Protein AF-A0A2T4TL55-F1 (afdb_monomer_lite)

pLDDT: mean 87.85, std 17.42, range [28.23, 98.56]

Sequence (113 aa):
MQVKDIHSTSETPWEFSVRQRIGDYIIEYRELIEFSQGSPLIGSLYINNEKIGKEELFGGPFLLKKNYLYIPKYVRKLWMSGFILCKIDLRTGQMENIGTIKSLIYLGCKDER

Foldseek 3Di:
DDPPPPPPDFAWLAHDDQWDDDPPKIKHFDPWDAPDVPHGTWGFIDIPNHTQDDPKIWTDDWDDDPQKIWTWIWDDDPVDTFTFTWIARSVPSDIDTDDDGDNYDTDGDDPPD

Structure (mmCIF, N/CA/C/O backbone):
data_AF-A0A2T4TL55-F1
#
_entry.id   AF-A0A2T4TL55-F1
#
loop_
_atom_site.group_PDB
_atom_site.id
_atom_site.type_symbol
_ato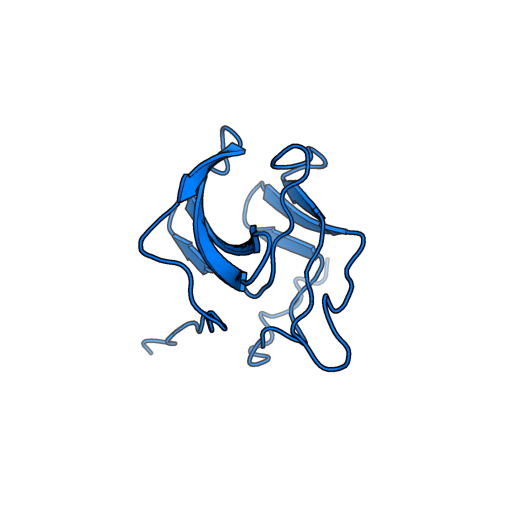m_site.label_atom_id
_atom_site.label_alt_id
_atom_site.label_comp_id
_atom_site.label_asym_id
_atom_site.label_entity_id
_atom_site.label_seq_id
_atom_site.pdbx_PDB_ins_code
_atom_site.Cartn_x
_atom_site.Cartn_y
_atom_site.Cartn_z
_atom_site.occupancy
_atom_site.B_iso_or_equiv
_atom_site.auth_seq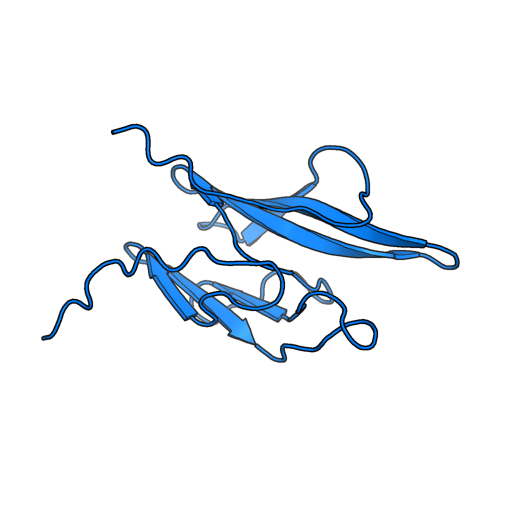_id
_atom_site.auth_comp_id
_atom_site.auth_asym_id
_atom_site.auth_atom_id
_atom_site.pdbx_PDB_model_num
ATOM 1 N N . MET A 1 1 ? -28.882 9.341 -5.423 1.00 37.84 1 MET A N 1
ATOM 2 C CA . MET A 1 1 ? -27.651 8.782 -4.828 1.00 37.84 1 MET A CA 1
ATOM 3 C C . MET A 1 1 ? -27.362 7.477 -5.549 1.00 37.84 1 MET A C 1
ATOM 5 O O . MET A 1 1 ? -28.016 6.486 -5.268 1.00 37.84 1 MET A O 1
ATOM 9 N N . GLN A 1 2 ? -26.508 7.506 -6.573 1.00 28.23 2 GLN A N 1
ATOM 10 C CA . GLN A 1 2 ? -26.133 6.290 -7.296 1.00 28.23 2 GLN A CA 1
ATOM 11 C C . GLN A 1 2 ? -25.052 5.581 -6.482 1.00 28.23 2 GLN A C 1
ATOM 13 O O . GLN A 1 2 ? -23.923 6.060 -6.385 1.00 28.23 2 GLN A O 1
ATOM 18 N N . VAL A 1 3 ? -25.434 4.477 -5.846 1.00 40.50 3 VAL A N 1
ATOM 19 C CA . VAL A 1 3 ? -24.489 3.467 -5.377 1.00 40.50 3 VAL A CA 1
ATOM 20 C C . VAL A 1 3 ? -23.911 2.868 -6.651 1.00 40.50 3 VAL A C 1
ATOM 22 O O . VAL A 1 3 ? -24.635 2.216 -7.394 1.00 40.50 3 VAL A O 1
ATOM 25 N N . LYS A 1 4 ? -22.657 3.195 -6.977 1.00 35.09 4 LYS A N 1
ATOM 26 C CA . LYS A 1 4 ? -21.982 2.533 -8.091 1.00 35.09 4 LYS A CA 1
ATOM 27 C C . LYS A 1 4 ? -21.775 1.082 -7.691 1.00 35.09 4 LYS A C 1
ATOM 29 O O . LYS A 1 4 ? -21.123 0.806 -6.684 1.00 35.09 4 LYS A O 1
ATOM 34 N N . ASP A 1 5 ? -22.384 0.211 -8.480 1.00 38.91 5 ASP A N 1
ATOM 35 C CA . ASP A 1 5 ? -22.190 -1.225 -8.472 1.00 38.91 5 ASP A CA 1
ATOM 36 C C . ASP A 1 5 ? -20.704 -1.573 -8.355 1.00 38.91 5 ASP A C 1
ATOM 38 O O . ASP A 1 5 ? -19.844 -0.919 -8.953 1.00 38.91 5 ASP A O 1
ATOM 42 N N . ILE A 1 6 ? -20.417 -2.605 -7.562 1.00 46.72 6 ILE A N 1
ATOM 43 C CA . ILE A 1 6 ? -19.096 -3.214 -7.430 1.00 46.72 6 ILE A CA 1
ATOM 44 C C . ILE A 1 6 ? -18.725 -3.735 -8.819 1.00 46.72 6 ILE A C 1
ATOM 46 O O . ILE A 1 6 ? -19.122 -4.828 -9.221 1.00 46.72 6 ILE A O 1
ATOM 50 N N . HIS A 1 7 ? -18.016 -2.922 -9.597 1.00 41.44 7 HIS A N 1
ATOM 51 C CA . HIS A 1 7 ? -17.437 -3.382 -10.843 1.00 41.44 7 HIS A CA 1
ATOM 52 C C . HIS A 1 7 ? -16.354 -4.393 -10.482 1.00 41.44 7 HIS A C 1
ATOM 54 O O . HIS A 1 7 ? -15.325 -4.041 -9.911 1.00 41.44 7 HIS A O 1
ATOM 60 N N . SER A 1 8 ? -16.597 -5.662 -10.817 1.00 46.12 8 SER A N 1
ATOM 61 C CA . SER A 1 8 ? -15.553 -6.676 -10.911 1.00 46.12 8 SER A CA 1
ATOM 62 C C . SER A 1 8 ? -14.645 -6.342 -12.102 1.00 46.12 8 SER A C 1
ATOM 64 O O . SER A 1 8 ? -14.645 -7.020 -13.128 1.00 46.12 8 SER A O 1
ATOM 66 N N . THR A 1 9 ? -13.898 -5.250 -12.012 1.00 52.59 9 THR A N 1
ATOM 67 C CA . THR A 1 9 ? -12.696 -5.077 -12.818 1.00 52.59 9 THR A CA 1
ATOM 68 C C . THR A 1 9 ? -11.599 -5.840 -12.101 1.00 52.59 9 THR A C 1
ATOM 70 O O . THR A 1 9 ? -11.384 -5.629 -10.909 1.00 52.59 9 THR A O 1
ATOM 73 N N . SER A 1 10 ? -10.952 -6.772 -12.797 1.00 77.56 10 SER A N 1
ATOM 74 C CA . SER A 1 10 ? -9.794 -7.509 -12.294 1.00 77.56 10 SER A CA 1
ATOM 75 C C . SER A 1 10 ? -8.659 -6.521 -12.032 1.00 77.56 10 SER A C 1
ATOM 77 O O . SER A 1 10 ? -7.840 -6.284 -12.914 1.00 77.56 10 SER A O 1
ATOM 79 N N . GLU A 1 11 ? -8.653 -5.886 -10.858 1.00 88.81 11 GLU A N 1
ATOM 80 C CA . GLU A 1 11 ? -7.632 -4.906 -10.504 1.00 88.81 11 GLU A CA 1
ATOM 81 C C . GLU A 1 11 ? -6.250 -5.553 -10.611 1.00 88.81 11 GLU A C 1
ATOM 83 O O . GLU A 1 11 ? -6.037 -6.709 -10.225 1.00 88.81 11 GLU A O 1
ATOM 88 N N . THR A 1 12 ? -5.311 -4.793 -11.158 1.00 92.88 12 THR A N 1
ATOM 89 C CA . THR A 1 12 ? -3.922 -5.196 -11.339 1.00 92.88 12 THR A CA 1
ATOM 90 C C . THR A 1 12 ? -3.017 -4.203 -10.619 1.00 92.88 12 THR A C 1
ATOM 92 O O . THR A 1 12 ? -3.441 -3.092 -10.313 1.00 92.88 12 THR A O 1
ATOM 95 N N . PRO A 1 13 ? -1.738 -4.532 -10.400 1.00 94.38 13 PRO A N 1
ATOM 96 C CA . PRO A 1 13 ? -0.775 -3.570 -9.865 1.00 94.38 13 PRO A CA 1
ATOM 97 C C . PRO A 1 13 ? -0.537 -2.316 -10.732 1.00 94.38 13 PRO A C 1
ATOM 99 O O . PRO A 1 13 ? 0.078 -1.364 -10.258 1.00 94.38 13 PRO A O 1
ATOM 102 N N . TRP A 1 14 ? -1.017 -2.295 -11.980 1.00 95.00 14 TRP A N 1
ATOM 103 C CA . TRP A 1 14 ? -0.948 -1.139 -12.884 1.00 95.00 14 TRP A CA 1
ATOM 104 C C . TRP A 1 14 ? -2.261 -0.360 -12.959 1.00 95.00 14 TRP A C 1
ATOM 106 O O . TRP A 1 14 ? -2.253 0.821 -13.286 1.00 95.00 14 TRP A O 1
ATOM 116 N N . GLU A 1 15 ? -3.384 -1.007 -12.659 1.00 93.38 15 GLU A N 1
ATOM 117 C CA . GLU A 1 15 ? -4.714 -0.425 -12.794 1.00 93.38 15 GLU A CA 1
ATOM 118 C C . GLU A 1 15 ? -5.606 -0.915 -11.653 1.00 93.38 15 GLU A C 1
ATOM 120 O O . GLU A 1 15 ? -6.026 -2.074 -11.611 1.00 93.38 15 GLU A O 1
ATOM 125 N N . PHE A 1 16 ? -5.870 -0.021 -10.704 1.00 92.94 16 PHE A N 1
ATOM 126 C CA . PHE A 1 16 ? -6.699 -0.270 -9.530 1.00 92.94 16 PHE A CA 1
ATOM 127 C C . PHE A 1 16 ? -7.426 1.010 -9.113 1.00 92.94 16 PHE A C 1
ATOM 129 O O . PHE A 1 16 ? -7.074 2.123 -9.515 1.00 92.94 16 PHE A O 1
ATOM 136 N N . SER A 1 17 ? -8.449 0.865 -8.278 1.00 93.25 17 SER A N 1
ATOM 137 C CA . SER A 1 17 ? -9.228 1.988 -7.774 1.00 93.25 17 SER A CA 1
ATOM 138 C C . SER A 1 17 ? -8.373 2.906 -6.896 1.00 93.25 17 SER A C 1
ATOM 140 O O . SER A 1 17 ? -8.004 2.567 -5.773 1.00 93.25 17 SER A O 1
ATOM 142 N N . VAL A 1 18 ? -8.113 4.118 -7.383 1.00 96.62 18 VAL A N 1
ATOM 143 C CA . VAL A 1 18 ? -7.301 5.125 -6.677 1.00 96.62 18 VAL A CA 1
ATOM 144 C C . VAL A 1 18 ? -7.992 5.637 -5.412 1.00 96.62 18 VAL A C 1
ATOM 146 O O . VAL A 1 18 ? -7.326 6.003 -4.451 1.00 96.62 18 VAL A O 1
ATOM 149 N N . ARG A 1 19 ? -9.328 5.651 -5.375 1.00 96.38 19 ARG A N 1
ATOM 150 C CA . ARG A 1 19 ? -10.103 6.097 -4.215 1.00 96.38 19 ARG A CA 1
ATOM 151 C C . ARG A 1 19 ? -11.333 5.228 -4.023 1.00 96.38 19 ARG A C 1
ATOM 153 O O . ARG A 1 19 ? -12.143 5.092 -4.935 1.00 96.38 19 ARG A O 1
ATOM 160 N N . GLN A 1 20 ? -11.503 4.698 -2.819 1.00 93.25 20 GLN A N 1
ATOM 161 C CA . GLN A 1 20 ? -12.634 3.854 -2.450 1.00 93.25 20 GLN A CA 1
ATOM 162 C C . GLN A 1 20 ? -13.194 4.286 -1.094 1.00 93.25 20 GLN A C 1
ATOM 164 O O . GLN A 1 20 ? -12.452 4.632 -0.174 1.00 93.25 20 GLN A O 1
ATOM 169 N N . ARG A 1 21 ? -14.523 4.259 -0.962 1.00 92.81 21 ARG A N 1
ATOM 170 C CA . ARG A 1 21 ? -15.194 4.359 0.337 1.00 92.81 21 ARG A CA 1
ATOM 171 C C . ARG A 1 21 ? -15.581 2.957 0.778 1.00 92.81 21 ARG A C 1
ATOM 173 O O . ARG A 1 21 ? -16.336 2.297 0.070 1.00 92.81 21 ARG A O 1
ATOM 180 N N . ILE A 1 22 ? -15.097 2.528 1.939 1.00 87.31 22 ILE A N 1
ATOM 181 C CA . ILE A 1 22 ? -15.418 1.218 2.503 1.00 87.31 22 ILE A CA 1
ATOM 182 C C . ILE A 1 22 ? -15.878 1.401 3.945 1.00 87.31 22 ILE A C 1
ATOM 184 O O . ILE A 1 22 ? -15.097 1.771 4.822 1.00 87.31 22 ILE A O 1
ATOM 188 N N . GLY A 1 23 ? -17.174 1.178 4.173 1.00 88.12 23 GLY A N 1
ATOM 189 C CA . GLY A 1 23 ? -17.829 1.557 5.423 1.00 88.12 23 GLY A CA 1
ATOM 190 C C . GLY A 1 23 ? -17.642 3.051 5.709 1.00 88.12 23 GLY A C 1
ATOM 191 O O . GLY A 1 23 ? -17.996 3.907 4.887 1.00 88.12 23 GLY A O 1
ATOM 192 N N . ASP A 1 24 ? -17.037 3.340 6.859 1.00 90.94 24 ASP A N 1
ATOM 193 C CA . ASP A 1 24 ? -16.753 4.699 7.330 1.00 90.94 24 ASP A CA 1
ATOM 194 C C . ASP A 1 24 ? -15.377 5.227 6.904 1.00 90.94 24 ASP A C 1
ATOM 196 O O . ASP A 1 24 ? -15.053 6.384 7.170 1.00 90.94 24 ASP A O 1
ATOM 200 N N . TYR A 1 25 ? -14.574 4.411 6.217 1.00 94.12 25 TYR A N 1
ATOM 201 C CA . TYR A 1 25 ? -13.239 4.792 5.774 1.00 94.12 25 TYR A CA 1
ATOM 202 C C . TYR A 1 25 ? -13.237 5.244 4.316 1.00 94.12 25 TYR A C 1
ATOM 204 O O . TYR A 1 25 ? -13.849 4.624 3.443 1.00 94.12 25 TYR A O 1
ATOM 212 N N . ILE A 1 26 ? -12.494 6.310 4.037 1.00 96.44 26 ILE A N 1
ATOM 213 C CA . ILE A 1 26 ? -12.090 6.700 2.687 1.00 96.44 26 ILE A CA 1
ATOM 214 C C . ILE A 1 26 ? -10.621 6.332 2.542 1.00 96.44 26 ILE A C 1
ATOM 216 O O . ILE A 1 26 ? -9.779 6.912 3.224 1.00 96.44 26 ILE A O 1
ATOM 220 N N . ILE A 1 27 ? -10.331 5.385 1.656 1.00 97.06 27 ILE A N 1
ATOM 221 C CA . ILE A 1 27 ? -8.970 4.972 1.317 1.00 97.06 27 ILE A CA 1
ATOM 222 C C . ILE A 1 27 ? -8.630 5.587 -0.033 1.00 97.06 27 ILE A C 1
ATOM 224 O O . ILE A 1 27 ? -9.394 5.454 -0.992 1.00 97.06 27 ILE A O 1
ATOM 228 N N . GLU A 1 28 ? -7.512 6.295 -0.100 1.00 98.06 28 GLU A N 1
ATOM 229 C CA . GLU A 1 28 ? -7.104 7.039 -1.285 1.00 98.06 28 GLU A CA 1
ATOM 230 C C . GLU A 1 28 ? -5.599 6.914 -1.513 1.00 98.06 28 GLU A C 1
ATOM 232 O O . GLU A 1 28 ? -4.799 7.137 -0.606 1.00 98.06 28 GLU A O 1
ATOM 237 N N . TYR A 1 29 ? -5.218 6.598 -2.743 1.00 98.38 29 TYR A N 1
ATOM 238 C CA . TYR A 1 29 ? -3.861 6.751 -3.233 1.00 98.38 29 TYR A CA 1
ATOM 239 C C . TYR A 1 29 ? -3.704 8.142 -3.842 1.00 98.38 29 TYR A C 1
ATOM 241 O O . TYR A 1 29 ? -4.574 8.625 -4.568 1.00 98.38 29 TYR A O 1
ATOM 249 N N . ARG A 1 30 ? -2.573 8.786 -3.577 1.00 98.06 30 ARG A N 1
ATOM 250 C CA . ARG A 1 30 ? -2.189 10.060 -4.193 1.00 98.06 30 ARG A CA 1
ATOM 251 C C . ARG A 1 30 ? -0.785 9.940 -4.763 1.00 98.06 30 ARG A C 1
ATOM 253 O O . ARG A 1 30 ? -0.012 9.092 -4.324 1.00 98.06 30 ARG A O 1
ATOM 260 N N . GLU A 1 31 ? -0.468 10.809 -5.721 1.00 97.19 31 GLU A N 1
ATOM 261 C CA . GLU A 1 31 ? 0.884 10.913 -6.295 1.00 97.19 31 GLU A CA 1
ATOM 262 C C . GLU A 1 31 ? 1.367 9.580 -6.900 1.00 97.19 31 GLU A C 1
ATO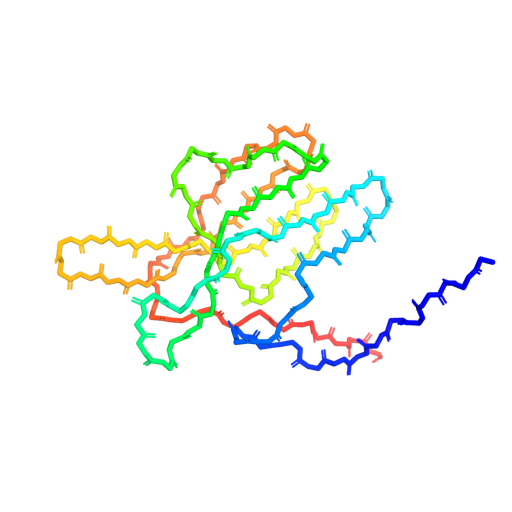M 264 O O . GLU A 1 31 ? 2.515 9.182 -6.717 1.00 97.19 31 GLU A O 1
ATOM 269 N N . LEU A 1 32 ? 0.466 8.865 -7.588 1.00 97.94 32 LEU A N 1
ATOM 270 C CA . LEU A 1 32 ? 0.785 7.585 -8.218 1.00 97.94 32 LEU A CA 1
ATOM 271 C C . LEU A 1 32 ? 1.812 7.767 -9.339 1.00 97.94 32 LEU A C 1
ATOM 273 O O . LEU A 1 32 ? 1.627 8.588 -10.237 1.00 97.94 32 LEU A O 1
ATOM 277 N N . ILE A 1 33 ? 2.861 6.954 -9.294 1.00 96.88 33 ILE A N 1
ATOM 278 C CA . ILE A 1 33 ? 3.922 6.884 -10.297 1.00 96.88 33 ILE A CA 1
ATOM 279 C C . ILE A 1 33 ? 4.284 5.426 -10.570 1.00 96.88 33 ILE A C 1
ATOM 281 O O . ILE A 1 33 ? 4.139 4.570 -9.698 1.00 96.88 33 ILE A O 1
ATOM 285 N N . GLU A 1 34 ? 4.832 5.144 -11.746 1.00 96.25 34 GLU A N 1
ATOM 286 C CA . GLU A 1 34 ? 5.594 3.913 -11.955 1.00 96.25 34 GLU A CA 1
ATOM 287 C C . GLU A 1 34 ? 7.001 4.106 -11.359 1.00 96.25 34 GLU A C 1
ATOM 289 O O . GLU A 1 34 ? 7.683 5.087 -11.663 1.00 96.25 34 GLU A O 1
ATOM 294 N N . PHE A 1 35 ? 7.479 3.192 -10.508 1.00 88.44 35 PHE A N 1
ATOM 295 C CA . PHE A 1 35 ? 8.822 3.322 -9.907 1.00 88.44 35 PHE A CA 1
ATOM 296 C C . PHE A 1 35 ? 9.969 3.045 -10.897 1.00 88.44 35 PHE A C 1
ATOM 298 O O . PHE A 1 35 ? 11.134 3.341 -10.622 1.00 88.44 35 PHE A O 1
ATOM 305 N N . SER A 1 36 ? 9.630 2.447 -12.033 1.00 90.44 36 SER A N 1
ATOM 306 C CA . SER A 1 36 ? 10.422 2.234 -13.241 1.00 90.44 36 SER A CA 1
ATOM 307 C C . SER A 1 36 ? 9.462 2.169 -14.435 1.00 90.44 36 SER A C 1
ATOM 309 O O . SER A 1 36 ? 8.293 1.839 -14.257 1.00 90.44 36 SER A O 1
ATOM 311 N N . GLN A 1 37 ? 9.923 2.468 -15.646 1.00 91.56 37 GLN A N 1
ATOM 312 C CA . GLN A 1 37 ? 9.063 2.449 -16.830 1.00 91.56 37 GLN A CA 1
ATOM 313 C C . GLN A 1 37 ? 8.406 1.072 -17.027 1.00 91.56 37 GLN A C 1
ATOM 315 O O . GLN A 1 37 ? 9.096 0.054 -17.099 1.00 91.56 37 GLN A O 1
ATOM 320 N N . GLY A 1 38 ? 7.075 1.048 -17.113 1.00 91.75 38 GLY A N 1
ATOM 321 C CA . GLY A 1 38 ? 6.275 -0.170 -17.249 1.00 91.75 38 GLY A CA 1
ATOM 322 C C . GLY A 1 38 ? 6.145 -0.989 -15.961 1.00 91.75 38 GLY A C 1
ATOM 323 O O . GLY A 1 38 ? 5.644 -2.112 -15.996 1.00 91.75 38 GLY A O 1
ATOM 324 N N . SER A 1 39 ? 6.595 -0.465 -14.821 1.00 92.81 39 SER A N 1
ATOM 325 C CA . SER A 1 39 ? 6.426 -1.108 -13.514 1.00 92.81 39 SER A CA 1
ATOM 326 C C . SER A 1 39 ? 5.066 -0.776 -12.880 1.00 92.81 39 SER A C 1
ATOM 328 O O . SER A 1 39 ? 4.428 0.188 -13.295 1.00 92.81 39 SER A O 1
ATOM 330 N N . PRO A 1 40 ? 4.621 -1.542 -11.866 1.00 94.81 40 PRO A N 1
ATOM 331 C CA . PRO A 1 40 ? 3.415 -1.224 -11.109 1.00 94.81 40 PRO A CA 1
ATOM 332 C C . PRO A 1 40 ? 3.375 0.207 -10.573 1.00 94.81 40 PRO A C 1
ATOM 334 O O . PRO A 1 40 ? 4.410 0.788 -10.226 1.00 94.81 40 PRO A O 1
ATOM 337 N N . LEU A 1 41 ? 2.157 0.718 -10.399 1.00 97.44 41 LEU A N 1
ATOM 338 C CA . LEU A 1 41 ? 1.943 2.012 -9.770 1.00 97.44 41 LEU A CA 1
ATOM 339 C C . LEU A 1 41 ? 2.198 1.928 -8.265 1.00 97.44 41 LEU A C 1
ATOM 341 O O . LEU A 1 41 ? 1.761 0.993 -7.589 1.00 97.44 41 LEU A O 1
ATOM 345 N N . ILE A 1 42 ? 2.872 2.947 -7.740 1.00 98.06 42 ILE A N 1
ATOM 346 C CA . ILE A 1 42 ? 3.066 3.174 -6.310 1.00 98.06 42 ILE A CA 1
ATOM 347 C C . ILE A 1 42 ? 2.753 4.625 -5.959 1.00 98.06 42 ILE A C 1
ATOM 349 O O . ILE A 1 42 ? 2.991 5.521 -6.765 1.00 98.06 42 ILE A O 1
ATOM 353 N N . GLY A 1 43 ? 2.250 4.876 -4.754 1.00 98.25 43 GLY A N 1
ATOM 354 C CA . GLY A 1 43 ? 1.957 6.233 -4.296 1.00 98.25 43 GLY A CA 1
ATOM 355 C C . GLY A 1 43 ? 1.751 6.339 -2.793 1.00 98.25 43 GLY A C 1
ATOM 356 O O . GLY A 1 43 ? 1.812 5.349 -2.059 1.00 98.25 43 GLY A O 1
ATOM 357 N N . SER A 1 44 ? 1.507 7.564 -2.341 1.00 98.50 44 SER A N 1
ATOM 358 C CA . SER A 1 44 ? 1.161 7.871 -0.956 1.00 98.50 44 SER A CA 1
ATOM 359 C C . SER A 1 44 ? -0.234 7.322 -0.638 1.00 98.50 44 SER A C 1
ATOM 361 O O . SER A 1 44 ? -1.174 7.564 -1.395 1.00 98.50 44 SER A O 1
ATOM 363 N N . LEU A 1 45 ? -0.394 6.629 0.492 1.00 98.56 45 LEU A N 1
ATOM 364 C CA . LEU A 1 45 ? -1.693 6.131 0.955 1.00 98.56 45 LEU A CA 1
ATOM 365 C C . LEU A 1 45 ? -2.288 7.074 2.002 1.00 98.56 45 LEU A C 1
ATOM 367 O O . LEU A 1 45 ? -1.602 7.487 2.936 1.00 98.56 45 LEU A O 1
ATOM 371 N N . TYR A 1 46 ? -3.577 7.364 1.872 1.00 98.31 46 TYR A N 1
ATOM 372 C CA . TYR A 1 46 ? -4.349 8.156 2.816 1.00 98.31 46 TYR A CA 1
ATOM 373 C C . TYR A 1 46 ? -5.564 7.369 3.303 1.00 98.31 46 TYR A C 1
ATOM 375 O O . TYR A 1 46 ? -6.273 6.752 2.507 1.00 98.31 46 TYR A O 1
ATOM 383 N N . ILE A 1 47 ? -5.830 7.433 4.607 1.00 97.19 47 ILE A N 1
ATOM 384 C CA . ILE A 1 47 ? -7.064 6.940 5.226 1.00 97.19 47 ILE A CA 1
ATOM 385 C C . ILE A 1 47 ? -7.739 8.138 5.887 1.00 97.19 47 ILE A C 1
ATOM 387 O O . ILE A 1 47 ? -7.144 8.795 6.732 1.00 97.19 47 ILE A O 1
ATOM 391 N N . ASN A 1 48 ? -8.971 8.459 5.486 1.00 96.31 48 ASN A N 1
ATOM 392 C CA . ASN A 1 48 ? -9.725 9.610 6.002 1.00 96.31 48 ASN A CA 1
ATOM 393 C C . ASN A 1 48 ? -8.951 10.941 5.921 1.00 96.31 48 ASN A C 1
ATOM 395 O O . ASN A 1 48 ? -9.017 11.764 6.826 1.00 96.31 48 ASN A O 1
ATOM 399 N N . ASN A 1 49 ? -8.243 11.161 4.807 1.00 96.38 49 ASN A N 1
ATOM 400 C CA . ASN A 1 49 ? -7.340 12.298 4.564 1.00 96.38 49 ASN A CA 1
ATOM 401 C C . ASN A 1 49 ? -6.067 12.344 5.426 1.00 96.38 49 ASN A C 1
ATOM 403 O O . ASN A 1 49 ? -5.263 13.256 5.235 1.00 96.38 49 ASN A O 1
ATOM 407 N N . GLU A 1 50 ? -5.825 11.367 6.296 1.00 96.94 50 GLU A N 1
ATOM 408 C CA . GLU A 1 50 ? -4.567 11.239 7.031 1.00 96.94 50 GLU A CA 1
ATOM 409 C C . GLU A 1 50 ? -3.583 10.362 6.256 1.00 96.94 50 GLU A C 1
ATOM 411 O O . GLU A 1 50 ? -3.937 9.278 5.789 1.00 96.94 50 GLU A O 1
ATOM 416 N N . LYS A 1 51 ? -2.343 10.839 6.092 1.00 97.88 51 LYS A N 1
ATOM 417 C CA . LYS A 1 51 ? -1.294 10.104 5.377 1.00 97.88 51 LYS A CA 1
ATOM 418 C C . LYS A 1 51 ? -0.816 8.926 6.223 1.00 97.88 51 LYS A C 1
ATOM 420 O O . LYS A 1 51 ? -0.476 9.100 7.392 1.00 97.88 51 LYS A O 1
ATOM 425 N N . ILE A 1 52 ? -0.746 7.746 5.619 1.00 97.88 52 ILE A N 1
ATOM 426 C CA . ILE A 1 52 ? -0.233 6.540 6.262 1.00 97.88 52 ILE A CA 1
ATOM 427 C C . ILE A 1 52 ? 1.248 6.379 5.951 1.00 97.88 52 ILE A C 1
ATOM 429 O O . ILE A 1 52 ? 1.652 6.316 4.792 1.00 97.88 52 ILE A O 1
ATOM 433 N N . GLY A 1 53 ? 2.052 6.292 7.011 1.00 94.69 53 GLY A N 1
ATOM 434 C CA . GLY A 1 53 ? 3.503 6.374 6.892 1.00 94.69 53 GLY A CA 1
ATOM 435 C C . GLY A 1 53 ? 3.988 7.805 6.642 1.00 94.69 53 GLY A C 1
ATOM 436 O O . GLY A 1 53 ? 3.211 8.735 6.424 1.00 94.69 53 GLY A O 1
ATOM 437 N N . LYS A 1 54 ? 5.303 7.996 6.719 1.00 93.50 54 LYS A N 1
ATOM 438 C CA . LYS A 1 54 ? 5.947 9.287 6.440 1.00 93.50 54 LYS A CA 1
ATOM 439 C C . LYS A 1 54 ? 6.348 9.364 4.969 1.00 93.50 54 LYS A C 1
ATOM 441 O O . LYS A 1 54 ? 5.940 10.277 4.244 1.00 93.50 54 LYS A O 1
ATOM 446 N N . GLU A 1 55 ? 7.109 8.363 4.544 1.00 94.44 55 GLU A N 1
ATOM 447 C CA . GLU A 1 55 ? 7.761 8.279 3.230 1.00 94.44 55 GLU A CA 1
ATOM 448 C C . GLU A 1 55 ? 7.434 6.965 2.510 1.00 94.44 55 GLU A C 1
ATOM 450 O O . GLU A 1 55 ? 7.868 6.736 1.383 1.00 94.44 55 GLU A O 1
ATOM 455 N N . GLU A 1 56 ? 6.676 6.084 3.161 1.00 97.12 56 GLU A N 1
ATOM 456 C CA . GLU A 1 56 ? 6.233 4.826 2.594 1.00 97.12 56 GLU A CA 1
ATOM 457 C C . GLU A 1 56 ? 5.353 5.053 1.361 1.00 97.12 56 GLU A C 1
ATOM 459 O O . GLU A 1 56 ? 4.430 5.868 1.364 1.00 97.12 56 GLU A O 1
ATOM 464 N N . LEU A 1 57 ? 5.632 4.269 0.321 1.00 98.00 57 LEU A N 1
ATOM 465 C CA . LEU A 1 57 ? 4.832 4.200 -0.892 1.00 98.00 57 LEU A CA 1
ATOM 466 C C . LEU A 1 57 ? 4.181 2.827 -0.984 1.00 98.00 57 LEU A C 1
ATOM 468 O O . LEU A 1 57 ? 4.767 1.808 -0.605 1.00 98.00 57 LEU A O 1
ATOM 472 N N . PHE A 1 58 ? 2.970 2.801 -1.515 1.00 98.25 58 PHE A N 1
ATOM 473 C CA . PHE A 1 58 ? 2.142 1.612 -1.584 1.00 98.25 58 PHE A CA 1
ATOM 474 C C . PHE A 1 58 ? 1.686 1.379 -3.015 1.00 98.25 58 PHE A C 1
ATOM 476 O O . PHE A 1 58 ? 1.311 2.325 -3.704 1.00 98.25 58 PHE A O 1
ATOM 483 N N . GLY A 1 59 ? 1.734 0.124 -3.447 1.00 96.94 59 GLY A N 1
ATOM 484 C CA . GLY A 1 59 ? 1.090 -0.329 -4.673 1.00 96.94 59 GLY A CA 1
ATOM 485 C C . GLY A 1 59 ? -0.290 -0.907 -4.385 1.00 96.94 59 GLY A C 1
ATOM 486 O O . GLY A 1 59 ? -0.671 -1.077 -3.226 1.00 96.94 59 GLY A O 1
ATOM 487 N N . GLY A 1 60 ? -1.019 -1.228 -5.447 1.00 94.50 60 GLY A N 1
ATOM 488 C CA . GLY A 1 60 ? -2.330 -1.862 -5.372 1.00 94.50 60 GLY A CA 1
ATOM 489 C C . GLY A 1 60 ? -2.392 -3.215 -6.094 1.00 94.50 60 GLY A C 1
ATOM 490 O O . GLY A 1 60 ? -1.381 -3.695 -6.614 1.00 94.50 60 GLY A O 1
ATOM 491 N N . PRO A 1 61 ? -3.584 -3.833 -6.133 1.00 93.88 61 PRO A N 1
ATOM 492 C CA . PRO A 1 61 ? -4.731 -3.513 -5.277 1.00 93.88 61 PRO A CA 1
ATOM 493 C C . PRO A 1 61 ? -4.478 -3.934 -3.817 1.00 93.88 61 PRO A C 1
ATOM 495 O O . PRO A 1 61 ? -3.471 -4.573 -3.504 1.00 93.88 61 PRO A O 1
ATOM 498 N N . PHE A 1 62 ? -5.387 -3.576 -2.909 1.00 94.25 62 PHE A N 1
ATOM 499 C CA . PHE A 1 62 ? -5.355 -4.033 -1.516 1.00 94.25 62 PHE A CA 1
ATOM 500 C C . PHE A 1 62 ? -6.447 -5.071 -1.236 1.00 94.25 62 PHE A C 1
ATOM 502 O O . PHE A 1 62 ? -7.445 -5.157 -1.946 1.00 94.25 62 PHE A O 1
ATOM 509 N N . LEU A 1 63 ? -6.295 -5.826 -0.147 1.00 93.06 63 LEU A N 1
ATOM 510 C CA . LEU A 1 63 ? -7.356 -6.661 0.419 1.00 93.06 63 LEU A CA 1
ATOM 511 C C . LEU A 1 63 ? -7.823 -6.087 1.749 1.00 93.06 63 LEU A C 1
ATOM 513 O O . LEU A 1 63 ? -7.016 -5.642 2.565 1.00 93.06 63 LEU A O 1
ATOM 517 N N . LEU A 1 64 ? -9.125 -6.170 1.999 1.00 90.81 64 LEU A N 1
ATOM 518 C CA . LEU A 1 64 ? -9.713 -5.802 3.277 1.00 90.81 64 LEU A CA 1
ATOM 519 C C . LEU A 1 64 ? -10.176 -7.051 4.028 1.00 90.81 64 LEU A C 1
ATOM 521 O O . LEU A 1 64 ? -10.886 -7.894 3.483 1.00 90.81 64 LEU A O 1
ATOM 525 N N . LYS A 1 65 ? -9.819 -7.151 5.310 1.00 90.12 65 LYS A N 1
ATOM 526 C CA . LYS A 1 65 ? -10.375 -8.161 6.217 1.00 90.12 65 LYS A CA 1
ATOM 527 C C . LYS A 1 65 ? -10.610 -7.546 7.590 1.00 90.12 65 LYS A C 1
ATOM 529 O O . LYS A 1 65 ? -9.661 -7.238 8.311 1.00 90.12 65 LYS A O 1
ATOM 534 N N . LYS A 1 66 ? -11.882 -7.419 7.985 1.00 89.75 66 LYS A N 1
ATOM 535 C CA . LYS A 1 66 ? -12.292 -6.678 9.194 1.00 89.75 66 LYS A CA 1
ATOM 536 C C . LYS A 1 66 ? -11.741 -5.240 9.136 1.00 89.75 66 LYS A C 1
ATOM 538 O O . LYS A 1 66 ? -11.919 -4.576 8.125 1.00 89.75 66 LYS A O 1
ATOM 543 N N . ASN A 1 67 ? -11.031 -4.795 10.174 1.00 93.19 67 ASN A N 1
ATOM 544 C CA . ASN A 1 67 ? -10.427 -3.460 10.258 1.00 93.19 67 ASN A CA 1
ATOM 545 C C . ASN A 1 67 ? -8.983 -3.417 9.734 1.00 93.19 67 ASN A C 1
ATOM 547 O O . ASN A 1 67 ? -8.247 -2.491 10.065 1.00 93.19 67 ASN A O 1
ATOM 551 N N . TYR A 1 68 ? -8.551 -4.432 8.981 1.00 96.06 68 TYR A N 1
ATOM 552 C CA . TYR A 1 68 ? -7.185 -4.522 8.481 1.00 96.06 68 TYR A CA 1
ATOM 553 C C . TYR A 1 68 ? -7.138 -4.442 6.963 1.00 96.06 68 TYR A C 1
ATOM 555 O O . TYR A 1 68 ? -7.787 -5.228 6.267 1.00 96.06 68 TYR A O 1
ATOM 563 N N . LEU A 1 69 ? -6.311 -3.518 6.483 1.00 95.56 69 LEU A N 1
ATOM 564 C CA . LEU A 1 69 ? -5.915 -3.387 5.092 1.00 95.56 69 LEU A CA 1
ATOM 565 C C . LEU A 1 69 ? -4.632 -4.180 4.861 1.00 95.56 69 LEU A C 1
ATOM 567 O O . LEU A 1 69 ? -3.660 -3.992 5.586 1.00 95.56 69 LEU A O 1
ATOM 571 N N . TYR A 1 70 ? -4.610 -5.037 3.851 1.00 96.88 70 TYR A N 1
ATOM 572 C CA . TYR A 1 70 ? -3.422 -5.755 3.407 1.00 96.88 70 TYR A CA 1
ATOM 573 C C . TYR A 1 70 ? -3.026 -5.214 2.044 1.00 96.88 70 TYR A C 1
ATOM 575 O O . TYR A 1 70 ? -3.793 -5.322 1.091 1.00 96.88 70 TYR A O 1
ATOM 583 N N . ILE A 1 71 ? -1.847 -4.614 1.957 1.00 97.38 71 ILE A N 1
ATOM 584 C CA . ILE A 1 71 ? -1.458 -3.785 0.820 1.00 97.38 71 ILE A CA 1
ATOM 585 C C . ILE A 1 71 ? 0.022 -4.000 0.468 1.00 97.38 71 ILE A C 1
ATOM 587 O O . ILE A 1 71 ? 0.853 -4.126 1.375 1.00 97.38 71 ILE A O 1
ATOM 591 N N . PRO A 1 72 ? 0.392 -4.064 -0.825 1.00 97.56 72 PRO A N 1
ATOM 592 C CA . PRO A 1 72 ? 1.789 -4.057 -1.240 1.00 97.56 72 PRO A CA 1
ATOM 593 C C . 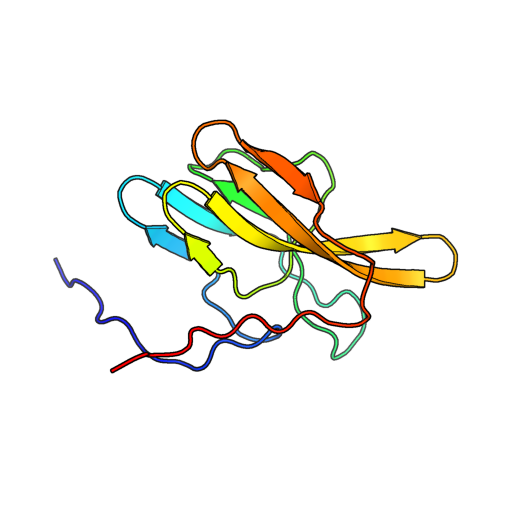PRO A 1 72 ? 2.468 -2.749 -0.823 1.00 97.56 72 PRO A C 1
ATOM 595 O O . PRO A 1 72 ? 2.128 -1.676 -1.309 1.00 97.56 72 PRO A O 1
ATOM 598 N N . LYS A 1 73 ? 3.467 -2.820 0.054 1.00 98.00 73 LYS A N 1
ATOM 599 C CA . LYS A 1 73 ? 4.314 -1.675 0.394 1.00 98.00 73 LYS A CA 1
ATOM 600 C C . LYS A 1 73 ? 5.615 -1.752 -0.382 1.00 98.00 73 LYS A C 1
ATOM 602 O O . LYS A 1 73 ? 6.329 -2.752 -0.286 1.00 98.00 73 LYS A O 1
ATOM 607 N N . TYR A 1 74 ? 5.927 -0.704 -1.131 1.00 97.69 74 TYR A N 1
ATOM 608 C CA . TYR A 1 74 ? 7.165 -0.606 -1.884 1.00 97.69 74 TYR A CA 1
ATOM 609 C C . TYR A 1 74 ? 8.362 -0.477 -0.940 1.00 97.69 74 TYR A C 1
ATOM 611 O O . TYR A 1 74 ? 8.334 0.244 0.059 1.00 97.69 74 TYR A O 1
ATOM 619 N N . VAL A 1 75 ? 9.433 -1.192 -1.260 1.00 95.19 75 VAL A N 1
ATOM 620 C CA . VAL A 1 75 ? 10.697 -1.168 -0.531 1.00 95.19 75 VAL A CA 1
ATOM 621 C C . VAL A 1 75 ? 11.810 -0.950 -1.537 1.00 95.19 75 VAL A C 1
ATOM 623 O O . VAL A 1 75 ? 11.964 -1.728 -2.477 1.00 95.19 75 VAL A O 1
ATOM 626 N N . ARG A 1 76 ? 12.633 0.071 -1.298 1.00 91.06 76 ARG A N 1
ATOM 627 C CA . ARG A 1 76 ? 13.858 0.322 -2.055 1.00 91.06 76 ARG A CA 1
ATOM 628 C C . ARG A 1 76 ? 15.055 0.291 -1.112 1.00 91.06 76 ARG A C 1
ATOM 630 O O . ARG A 1 76 ? 15.128 1.058 -0.159 1.00 91.06 76 ARG A O 1
ATOM 637 N N . LYS A 1 77 ? 15.990 -0.614 -1.384 1.00 87.38 77 LYS A N 1
ATOM 638 C CA . LYS A 1 77 ? 17.322 -0.711 -0.772 1.00 87.38 77 LYS A CA 1
ATOM 639 C C . LYS A 1 77 ? 18.373 -0.490 -1.866 1.00 87.38 77 LYS A C 1
ATOM 641 O O . LYS A 1 77 ? 18.037 -0.550 -3.045 1.00 87.38 77 LYS A O 1
ATOM 646 N N . LEU A 1 78 ? 19.636 -0.264 -1.489 1.00 82.75 78 LEU A N 1
ATOM 647 C CA . LEU A 1 78 ? 20.709 0.147 -2.416 1.00 82.75 78 LEU A CA 1
ATOM 648 C C . LEU A 1 78 ? 20.772 -0.668 -3.726 1.00 82.75 78 LEU A C 1
ATOM 650 O O . LEU A 1 78 ? 20.964 -0.081 -4.783 1.00 82.75 78 LEU A O 1
ATOM 654 N N . TRP A 1 79 ? 20.567 -1.987 -3.663 1.00 83.62 79 TRP A N 1
ATOM 655 C CA . TRP A 1 79 ? 20.696 -2.896 -4.814 1.00 83.62 79 TRP A CA 1
ATOM 656 C C . TRP A 1 79 ? 19.420 -3.686 -5.131 1.00 83.62 79 TRP A C 1
ATOM 658 O O . TRP A 1 79 ? 19.447 -4.610 -5.936 1.00 83.62 79 TRP A O 1
ATOM 668 N N . MET A 1 80 ? 18.309 -3.380 -4.459 1.00 86.00 80 MET A N 1
ATOM 669 C CA . MET A 1 80 ? 17.077 -4.159 -4.571 1.00 86.00 80 MET A CA 1
ATOM 670 C C . MET A 1 80 ? 15.866 -3.264 -4.377 1.00 86.00 80 MET A C 1
ATOM 672 O O . MET A 1 80 ? 15.763 -2.559 -3.373 1.00 86.00 80 MET A O 1
ATOM 676 N N . SER A 1 81 ? 14.920 -3.361 -5.298 1.00 91.44 81 SER A N 1
ATOM 677 C CA . SER A 1 81 ? 13.565 -2.857 -5.124 1.00 91.44 81 SER A CA 1
ATOM 678 C C . SER A 1 81 ? 12.561 -4.002 -5.177 1.00 91.44 81 SER A C 1
ATOM 680 O O . SER A 1 81 ? 12.829 -5.071 -5.729 1.00 91.44 81 SER A O 1
ATOM 682 N N . GLY A 1 82 ? 11.409 -3.789 -4.558 1.00 95.06 82 GLY A N 1
ATOM 683 C CA . GLY A 1 82 ? 10.317 -4.745 -4.569 1.00 95.06 82 GLY A CA 1
ATOM 684 C C . GLY A 1 82 ? 9.214 -4.332 -3.613 1.00 95.06 82 GLY A C 1
ATOM 685 O O . GLY A 1 82 ? 9.108 -3.174 -3.218 1.00 95.06 82 GLY A O 1
ATOM 686 N N . PHE A 1 83 ? 8.414 -5.305 -3.214 1.00 97.12 83 PHE A N 1
ATOM 687 C CA . PHE A 1 83 ? 7.248 -5.126 -2.373 1.00 97.12 83 PHE A CA 1
ATOM 688 C C . PHE A 1 83 ? 7.284 -6.088 -1.196 1.00 97.12 83 PHE A C 1
ATOM 690 O O . PHE A 1 83 ? 7.698 -7.239 -1.326 1.00 97.12 83 PHE A O 1
ATOM 697 N N . ILE A 1 84 ? 6.816 -5.620 -0.047 1.00 97.25 84 ILE A N 1
ATOM 698 C CA . ILE A 1 84 ? 6.485 -6.457 1.104 1.00 97.25 84 ILE A CA 1
ATOM 699 C C . ILE A 1 84 ? 4.997 -6.300 1.399 1.00 97.25 84 ILE A C 1
ATOM 701 O O . ILE A 1 84 ? 4.443 -5.214 1.222 1.00 97.25 84 ILE A O 1
ATOM 705 N N . LEU A 1 85 ? 4.333 -7.368 1.837 1.00 97.94 85 LEU A N 1
ATOM 706 C CA . LEU A 1 85 ? 2.940 -7.255 2.250 1.00 97.94 85 LEU A CA 1
ATOM 707 C C . LEU A 1 85 ? 2.888 -6.466 3.560 1.00 97.94 85 LEU A C 1
ATOM 709 O O . LEU A 1 85 ? 3.536 -6.840 4.534 1.00 97.94 85 LEU A O 1
ATOM 713 N N . CYS A 1 86 ? 2.135 -5.376 3.586 1.00 98.12 86 CYS A N 1
ATOM 714 C CA . CYS A 1 86 ? 1.929 -4.563 4.772 1.00 98.12 86 CYS A CA 1
ATOM 715 C C . CYS A 1 86 ? 0.485 -4.716 5.235 1.00 98.12 86 CYS A C 1
ATOM 717 O O . CYS A 1 86 ? -0.444 -4.614 4.438 1.00 98.12 86 CYS A O 1
ATOM 719 N N . LYS A 1 87 ? 0.302 -4.965 6.524 1.00 98.12 87 LYS A N 1
ATOM 720 C CA . LYS A 1 87 ? -0.986 -4.948 7.199 1.00 98.12 87 LYS A CA 1
ATOM 721 C C . LYS A 1 87 ? -1.119 -3.630 7.948 1.00 98.12 87 LYS A C 1
ATOM 723 O O . LYS A 1 87 ? -0.226 -3.269 8.707 1.00 98.12 87 LYS A O 1
ATOM 728 N N . ILE A 1 88 ? -2.232 -2.938 7.751 1.00 98.19 88 ILE A N 1
ATOM 729 C CA . ILE A 1 88 ? -2.506 -1.626 8.336 1.00 98.19 88 ILE A CA 1
ATOM 730 C C . ILE A 1 88 ? -3.816 -1.709 9.115 1.00 98.19 88 ILE A C 1
ATOM 732 O O . ILE A 1 88 ? -4.827 -2.145 8.564 1.00 98.19 88 ILE A O 1
ATOM 736 N N . ASP A 1 89 ? -3.814 -1.325 10.393 1.00 96.81 89 ASP A N 1
ATOM 737 C CA . ASP A 1 89 ? -5.057 -1.169 11.160 1.00 96.81 89 ASP A CA 1
ATOM 738 C C . ASP A 1 89 ? -5.735 0.143 10.752 1.00 96.81 89 ASP A C 1
ATOM 740 O O . ASP A 1 89 ? -5.193 1.224 10.978 1.00 96.81 89 ASP A O 1
ATOM 744 N N . LEU A 1 90 ? -6.930 0.061 10.167 1.00 95.19 90 LEU A N 1
ATOM 745 C CA . LEU A 1 90 ? -7.670 1.228 9.681 1.00 95.19 90 LEU A CA 1
ATOM 746 C C . LEU A 1 90 ? -8.039 2.221 10.793 1.00 95.19 90 LEU A C 1
ATOM 748 O O . LEU A 1 90 ? -8.313 3.382 10.509 1.00 95.19 90 LEU A O 1
ATOM 752 N N . ARG A 1 91 ? -8.064 1.786 12.058 1.00 94.06 91 ARG A N 1
ATOM 753 C CA . ARG A 1 91 ? -8.436 2.637 13.199 1.00 94.06 91 ARG A CA 1
ATOM 754 C C . ARG A 1 91 ? -7.274 3.471 13.718 1.00 94.06 91 ARG A C 1
ATOM 756 O O . ARG A 1 91 ? -7.510 4.508 14.323 1.00 94.06 91 ARG A O 1
ATOM 763 N N . THR A 1 92 ? -6.046 2.981 13.561 1.00 95.19 92 THR A N 1
ATOM 764 C CA . THR A 1 92 ? -4.854 3.566 14.200 1.00 95.19 92 THR A CA 1
ATOM 765 C C . THR A 1 92 ? -3.764 3.945 13.204 1.00 95.19 92 THR A C 1
ATOM 767 O O . THR A 1 92 ? -2.801 4.601 13.587 1.00 95.19 92 THR A O 1
ATOM 770 N N . GLY A 1 93 ? -3.860 3.482 11.954 1.00 95.00 93 GLY A N 1
ATOM 771 C CA . GLY A 1 93 ? -2.816 3.620 10.939 1.00 95.00 93 GLY A CA 1
ATOM 772 C C . GLY A 1 93 ? -1.553 2.796 11.217 1.00 95.00 93 GLY A C 1
ATOM 773 O O . GLY A 1 93 ? -0.582 2.904 10.468 1.00 95.00 93 GLY A O 1
ATOM 774 N N . GLN A 1 94 ? -1.526 1.977 12.278 1.00 96.94 94 GLN A N 1
ATOM 775 C CA . GLN A 1 94 ? -0.353 1.173 12.623 1.00 96.94 94 GLN A CA 1
ATOM 776 C C . GLN A 1 94 ? -0.074 0.119 11.554 1.00 96.94 94 GLN A C 1
ATOM 778 O O . GLN A 1 94 ? -0.984 -0.578 11.103 1.00 96.94 94 GLN A O 1
ATOM 783 N N . MET A 1 95 ? 1.204 -0.006 11.192 1.00 97.81 95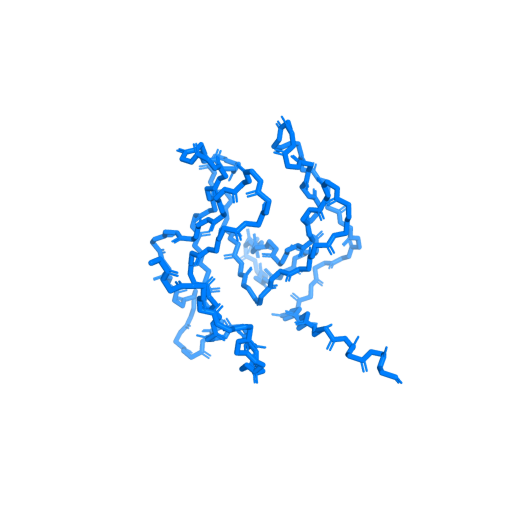 MET A N 1
ATOM 784 C CA . MET A 1 95 ? 1.682 -0.872 10.120 1.00 97.81 95 MET A CA 1
ATOM 785 C C . MET A 1 95 ? 2.484 -2.059 10.656 1.00 97.81 95 MET A C 1
ATOM 787 O O . MET A 1 95 ? 3.345 -1.906 11.521 1.00 97.81 95 MET A O 1
ATOM 791 N N . GLU A 1 96 ? 2.265 -3.224 10.059 1.00 97.88 96 GLU A N 1
ATOM 792 C CA . GLU A 1 96 ? 2.977 -4.471 10.326 1.00 97.88 96 GLU A CA 1
ATOM 793 C C . GLU A 1 96 ? 3.383 -5.106 8.987 1.00 97.88 96 GLU A C 1
ATOM 795 O O . GLU A 1 96 ? 2.533 -5.385 8.142 1.00 97.88 96 GLU A O 1
ATOM 800 N N . ASN A 1 97 ? 4.678 -5.342 8.762 1.00 97.31 97 ASN A N 1
ATOM 801 C CA . ASN A 1 97 ? 5.130 -6.032 7.551 1.00 97.31 97 ASN A CA 1
ATOM 802 C C . ASN A 1 97 ? 5.024 -7.550 7.732 1.00 97.31 97 ASN A C 1
ATOM 804 O O . ASN A 1 97 ? 5.446 -8.083 8.756 1.00 97.31 97 ASN A O 1
ATOM 808 N N . ILE A 1 98 ? 4.551 -8.249 6.705 1.00 96.31 98 ILE A N 1
ATOM 809 C CA . ILE A 1 98 ? 4.345 -9.694 6.708 1.00 96.31 98 ILE A CA 1
ATOM 810 C C . ILE A 1 98 ? 5.199 -10.328 5.606 1.00 96.31 98 ILE A C 1
ATOM 812 O O . ILE A 1 98 ? 5.067 -10.007 4.424 1.00 96.31 98 ILE A O 1
ATOM 816 N N . GLY A 1 99 ? 6.051 -11.277 5.994 1.00 93.25 99 GLY A N 1
ATOM 817 C CA . GLY A 1 99 ? 6.861 -12.066 5.068 1.00 93.25 99 GLY A CA 1
ATOM 818 C C . GLY A 1 99 ? 8.131 -11.360 4.589 1.00 93.25 99 GLY A C 1
ATOM 819 O O . GLY A 1 99 ? 8.779 -10.625 5.331 1.00 93.25 99 GLY A O 1
ATOM 820 N N . THR A 1 100 ? 8.525 -11.646 3.348 1.00 93.31 100 THR A N 1
ATOM 821 C CA . THR A 1 100 ? 9.780 -11.180 2.740 1.00 93.31 100 THR A CA 1
ATOM 822 C C . THR A 1 100 ? 9.521 -10.307 1.516 1.00 93.31 100 THR A C 1
ATOM 824 O O . THR A 1 100 ? 8.423 -10.301 0.964 1.00 93.31 100 THR A O 1
ATOM 827 N N . ILE A 1 101 ? 10.546 -9.566 1.084 1.00 94.81 101 ILE A N 1
ATOM 828 C CA . ILE A 1 101 ? 10.478 -8.737 -0.124 1.00 94.81 101 ILE A CA 1
ATOM 829 C C . ILE A 1 101 ? 10.332 -9.644 -1.355 1.00 94.81 101 ILE A C 1
ATOM 831 O O . ILE A 1 101 ? 11.064 -10.624 -1.510 1.00 94.81 101 ILE A O 1
ATOM 835 N N . LYS A 1 102 ? 9.392 -9.300 -2.233 1.00 94.38 102 LYS A N 1
ATOM 836 C CA . LYS A 1 102 ? 9.137 -9.932 -3.532 1.00 94.38 102 LYS A CA 1
ATOM 837 C C . LYS A 1 102 ? 9.261 -8.892 -4.639 1.00 94.38 102 LYS A C 1
ATOM 839 O O . LYS A 1 102 ? 9.053 -7.712 -4.393 1.00 94.38 102 LYS A O 1
ATOM 844 N N . SER A 1 103 ? 9.571 -9.314 -5.861 1.00 91.69 103 SER A N 1
ATOM 845 C CA . SER A 1 103 ? 9.603 -8.407 -7.020 1.00 91.69 103 SER A CA 1
ATOM 846 C C . SER A 1 103 ? 8.229 -7.800 -7.322 1.00 91.69 103 SER A C 1
ATOM 848 O O . SER A 1 103 ? 8.144 -6.652 -7.745 1.00 91.69 103 SER A O 1
ATOM 850 N N . LEU A 1 104 ? 7.162 -8.559 -7.065 1.00 91.94 104 LEU A N 1
ATOM 851 C CA . LEU A 1 104 ? 5.775 -8.158 -7.254 1.00 91.94 104 LEU A CA 1
ATOM 852 C C . LEU A 1 104 ? 4.884 -8.886 -6.243 1.00 91.94 104 LEU A C 1
ATOM 854 O O . LEU A 1 104 ? 5.161 -10.031 -5.877 1.00 91.94 104 LEU A O 1
ATOM 858 N N . ILE A 1 105 ? 3.803 -8.237 -5.816 1.00 90.88 105 ILE A N 1
ATOM 859 C CA . ILE A 1 105 ? 2.722 -8.865 -5.054 1.00 90.88 105 ILE A CA 1
ATOM 860 C C . ILE A 1 105 ? 1.430 -8.617 -5.828 1.00 90.88 105 ILE A C 1
ATOM 862 O O . ILE A 1 105 ? 1.039 -7.470 -6.013 1.00 90.88 105 ILE A O 1
ATOM 866 N N . TYR A 1 106 ? 0.782 -9.694 -6.273 1.00 87.81 106 TYR A N 1
ATOM 867 C CA . TYR A 1 106 ? -0.549 -9.639 -6.868 1.00 87.81 106 TYR A CA 1
ATOM 868 C C . TYR A 1 106 ? -1.565 -10.050 -5.809 1.00 87.81 106 TYR A C 1
ATOM 870 O O . TYR A 1 106 ? -1.534 -11.184 -5.325 1.00 87.81 106 TYR A O 1
ATOM 878 N N . LEU A 1 107 ? -2.448 -9.131 -5.434 1.00 86.06 107 LEU A N 1
ATOM 879 C CA . LEU A 1 107 ? -3.561 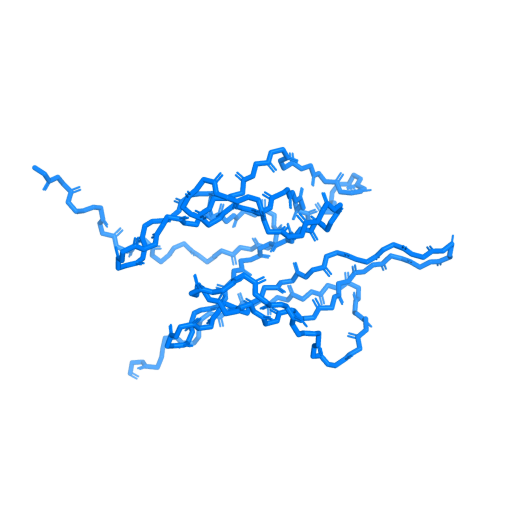-9.432 -4.547 1.00 86.06 107 LEU A CA 1
ATOM 880 C C . LEU A 1 107 ? -4.826 -9.562 -5.391 1.00 86.06 107 LEU A C 1
ATOM 882 O O . LEU A 1 107 ? -5.231 -8.625 -6.061 1.00 86.06 107 LEU A O 1
ATOM 886 N N . GLY A 1 108 ? -5.428 -10.747 -5.387 1.00 76.94 108 GLY A N 1
ATOM 887 C CA . GLY A 1 108 ? -6.711 -10.996 -6.035 1.00 76.94 108 GLY A CA 1
ATOM 888 C C . GLY A 1 108 ? -7.757 -11.362 -4.994 1.00 76.94 108 GLY A C 1
ATOM 889 O O . GLY A 1 108 ? -7.458 -12.094 -4.047 1.00 76.94 108 GLY A O 1
ATOM 890 N N . CYS A 1 109 ? -8.985 -10.884 -5.174 1.00 60.16 109 CYS A N 1
ATOM 891 C CA . CYS A 1 109 ? -10.127 -11.458 -4.476 1.00 60.16 109 CYS A CA 1
ATOM 892 C C . CYS A 1 109 ? -10.473 -12.793 -5.150 1.00 60.16 109 CYS A C 1
ATOM 894 O O . CYS A 1 109 ? -10.701 -12.829 -6.360 1.00 60.16 109 CYS A O 1
ATOM 896 N N . LYS A 1 110 ? -10.501 -13.896 -4.393 1.00 52.78 110 LYS A N 1
ATOM 897 C CA . LYS A 1 110 ? -11.223 -15.088 -4.843 1.00 52.78 110 LYS A CA 1
ATOM 898 C C . LYS A 1 110 ? -12.693 -14.853 -4.525 1.00 52.78 110 LYS A C 1
ATOM 900 O O . LYS A 1 110 ? -13.059 -14.791 -3.356 1.00 52.78 110 LYS A O 1
ATOM 905 N N . ASP A 1 111 ? -13.496 -14.695 -5.568 1.00 45.38 111 ASP A N 1
ATOM 906 C CA . ASP A 1 111 ? -14.953 -14.719 -5.476 1.00 45.38 111 ASP A CA 1
ATOM 907 C C . ASP A 1 111 ? -15.342 -16.179 -5.170 1.00 45.38 111 ASP A C 1
ATOM 909 O O . ASP A 1 111 ? -15.502 -16.996 -6.076 1.00 45.38 111 ASP A O 1
ATOM 913 N N . GLU A 1 112 ? -15.343 -16.560 -3.888 1.00 41.22 112 GLU A N 1
ATOM 914 C CA . GLU A 1 112 ? -15.914 -17.833 -3.431 1.00 41.22 112 GLU A CA 1
ATOM 915 C C . GLU A 1 112 ? -17.442 -17.707 -3.511 1.00 41.22 112 GLU A C 1
ATOM 917 O O . GLU A 1 112 ? -18.108 -17.415 -2.519 1.00 41.22 112 GLU A O 1
ATOM 922 N N . ARG A 1 113 ? -17.975 -17.835 -4.730 1.00 40.19 113 ARG A N 1
ATOM 923 C CA . ARG A 1 113 ? -19.401 -18.089 -4.960 1.00 40.19 113 ARG A CA 1
ATOM 924 C C . ARG A 1 113 ? -19.736 -19.540 -4.660 1.00 40.19 113 ARG A C 1
ATOM 926 O O . ARG A 1 113 ? -18.915 -20.412 -5.028 1.00 40.19 113 ARG A O 1
#

Radius of gyration: 13.94 Å; chains: 1; bounding box: 48×30×31 Å

Secondary structure (DSSP, 8-state):
-----------BTTB--SEEEETTEEEEEEEEEESSTTPPEEEEEEETTEEESSS--EES--EEETTEEEEEEEEEETTEEEEEEEEEETTT--EEEEEEEES----------